Protein AF-A0A7W5G3A5-F1 (afdb_monomer)

Sequence (146 aa):
MIRWAEPRLSKWKTLTLASLAKKDWTMRHDFLTIDLAPFVERTAESLSNLEAARALVSSSPDVLGGTPVIEGTRIPVYDVAASVAAGHSLDEILEAYPALDERRVGLAKVYADANPLRGRPKPVNELPTGATVITDRRVPRRRKAV

Nearest PDB structures (foldseek):
  2ga1-assembly1_B  TM=7.215E-01  e=2.447E-04  Trichormus variabilis ATCC 29413
  5af3-assembly1_A  TM=5.673E-01  e=5.082E-02  Mycobacterium tuberculosis H37Rv
  5af3-assembly1_B  TM=5.233E-01  e=3.998E-02  Mycobacterium tuberculosis H37Rv

Radius of gyration: 22.98 Å; Cα contacts (8 Å, |Δi|>4): 111; chains: 1; bounding box: 51×52×62 Å

Solvent-accessible surface area (backbone atoms only — not comparable to full-atom values): 9237 Å² total; per-residue (Å²): 136,89,87,81,70,59,79,80,61,70,58,56,87,82,50,55,54,76,63,52,48,76,46,92,44,68,46,78,49,101,88,49,75,47,77,44,44,72,58,42,42,53,49,37,52,51,49,52,50,45,53,53,16,53,71,43,48,40,65,41,67,91,44,81,72,41,46,52,15,35,62,100,53,91,48,48,28,59,59,57,25,47,42,52,74,72,65,53,52,70,65,59,52,36,68,78,36,73,92,55,52,73,67,55,54,56,26,25,33,50,36,35,74,77,54,64,82,83,67,80,78,77,81,80,86,68,77,61,93,90,67,75,89,88,79,86,80,87,78,78,81,82,76,77,81,130

pLDDT: mean 85.34, std 13.98, range [36.53, 97.69]

Foldseek 3Di:
DDPDDDPVNVPPVPDDLVVVLPDFQWDDDPVDTDGCNVVSVVVNVLVVLQVVLVVQWDFDCVQPNRAIDGPPDSHHLVVLLVCVVVVHDPVRSCVVPVVDDPSNSVSSNSNCVVPPDDDDPDDCPDDPPPDDDPDDDDDPDDDDDD

Structure (mmCIF, N/CA/C/O backbone):
data_AF-A0A7W5G3A5-F1
#
_entry.id   AF-A0A7W5G3A5-F1
#
loop_
_atom_site.group_PDB
_atom_site.id
_atom_site.type_symbol
_atom_site.label_atom_id
_atom_site.label_alt_id
_atom_site.label_c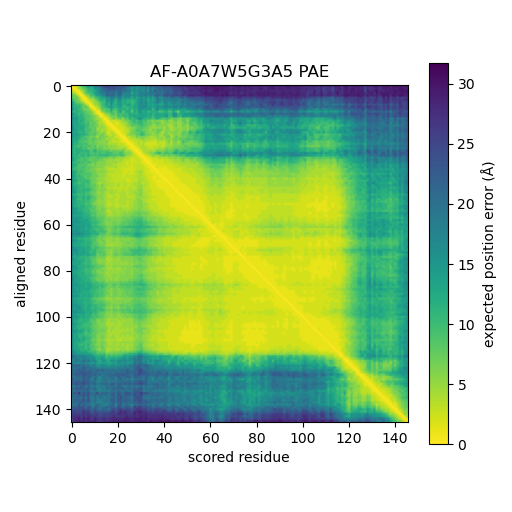omp_id
_atom_site.label_asym_id
_atom_site.label_entity_id
_atom_site.label_seq_id
_atom_site.pdbx_PDB_ins_code
_atom_site.Cartn_x
_atom_site.Cartn_y
_atom_site.Cartn_z
_atom_site.occupancy
_atom_site.B_iso_or_equiv
_atom_site.auth_seq_id
_atom_site.auth_comp_id
_atom_site.auth_asym_id
_atom_site.auth_atom_id
_atom_site.pdbx_PDB_model_num
ATOM 1 N N . MET A 1 1 ? 30.118 -22.438 -13.110 1.00 36.53 1 MET A N 1
ATOM 2 C CA . MET A 1 1 ? 30.319 -21.304 -12.180 1.00 36.53 1 MET A CA 1
ATOM 3 C C . MET A 1 1 ? 30.278 -20.024 -13.009 1.00 36.53 1 MET A C 1
ATOM 5 O O . MET A 1 1 ? 31.278 -19.675 -13.616 1.00 36.53 1 MET A O 1
ATOM 9 N N . ILE A 1 2 ? 29.107 -19.401 -13.159 1.00 41.88 2 ILE A N 1
ATOM 10 C CA . ILE A 1 2 ? 28.939 -18.238 -14.047 1.00 41.88 2 ILE A CA 1
ATOM 11 C C . ILE A 1 2 ? 29.383 -16.987 -13.278 1.00 41.88 2 ILE A C 1
ATOM 13 O O . ILE A 1 2 ? 28.659 -16.492 -12.419 1.00 41.88 2 ILE A O 1
ATOM 17 N N . ARG A 1 3 ? 30.601 -16.501 -13.547 1.00 47.09 3 ARG A N 1
ATOM 18 C CA . ARG A 1 3 ? 31.040 -15.153 -13.160 1.00 47.09 3 ARG A CA 1
ATOM 19 C C . ARG A 1 3 ? 30.578 -14.191 -14.251 1.00 47.09 3 ARG A C 1
ATOM 21 O O . ARG A 1 3 ? 31.307 -13.981 -15.211 1.00 47.09 3 ARG A O 1
ATOM 28 N N . TRP A 1 4 ? 29.388 -13.614 -14.119 1.00 49.75 4 TRP A N 1
ATOM 29 C CA . TRP A 1 4 ? 29.006 -12.479 -14.958 1.00 49.75 4 TRP A CA 1
ATOM 30 C C . TRP A 1 4 ? 28.447 -11.361 -14.089 1.00 49.75 4 TRP A C 1
ATOM 32 O O . TRP A 1 4 ? 27.298 -11.366 -13.663 1.00 49.75 4 TRP A O 1
ATOM 42 N N . ALA A 1 5 ? 29.319 -10.415 -13.783 1.00 47.12 5 ALA A N 1
ATOM 43 C CA . ALA A 1 5 ? 28.929 -9.040 -13.569 1.00 47.12 5 ALA A CA 1
ATOM 44 C C . ALA A 1 5 ? 30.094 -8.234 -14.122 1.00 47.12 5 ALA A C 1
ATOM 46 O O . ALA A 1 5 ? 31.172 -8.194 -13.523 1.00 47.12 5 ALA A O 1
ATOM 47 N N . GLU A 1 6 ? 29.912 -7.657 -15.305 1.00 55.88 6 GLU A N 1
ATOM 48 C CA . GLU A 1 6 ? 30.824 -6.629 -15.780 1.00 55.88 6 GLU A CA 1
ATOM 49 C C . GLU A 1 6 ? 31.050 -5.602 -14.652 1.00 55.88 6 GLU A C 1
ATOM 51 O O . GLU A 1 6 ? 30.088 -5.224 -13.972 1.00 55.88 6 GLU A O 1
ATOM 56 N N . PRO A 1 7 ? 32.276 -5.086 -14.446 1.00 54.16 7 PRO A N 1
ATOM 57 C CA . PRO A 1 7 ? 32.569 -4.109 -13.391 1.00 54.16 7 PRO A CA 1
ATOM 58 C C . PRO A 1 7 ? 31.653 -2.869 -13.402 1.00 54.16 7 PRO A C 1
ATOM 60 O O . PRO A 1 7 ? 31.511 -2.189 -12.383 1.00 54.16 7 PRO A O 1
ATOM 63 N N . ARG A 1 8 ? 31.018 -2.578 -14.548 1.00 54.47 8 ARG A N 1
ATOM 64 C CA . ARG A 1 8 ? 30.026 -1.509 -14.739 1.00 54.47 8 ARG A CA 1
ATOM 65 C C . ARG A 1 8 ? 28.735 -1.746 -13.959 1.00 54.47 8 ARG A C 1
ATOM 67 O O . ARG A 1 8 ? 28.203 -0.796 -13.378 1.00 54.47 8 ARG A O 1
ATOM 74 N N . LEU A 1 9 ? 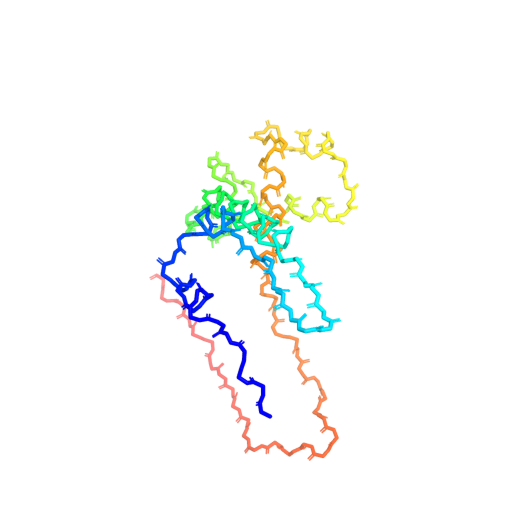28.275 -2.995 -13.905 1.00 53.66 9 LEU A N 1
ATOM 75 C CA . LEU A 1 9 ? 27.073 -3.375 -13.177 1.00 53.66 9 LEU A CA 1
ATOM 76 C C . LEU A 1 9 ? 27.350 -3.444 -11.680 1.00 53.66 9 LEU A C 1
ATOM 78 O O . LEU A 1 9 ? 26.497 -3.017 -10.924 1.00 53.66 9 LEU A O 1
ATOM 82 N N . SER A 1 10 ? 28.555 -3.818 -11.233 1.00 57.38 10 SER A N 1
ATOM 83 C CA . SER A 1 10 ? 28.924 -3.994 -9.813 1.00 57.38 10 SER A CA 1
ATOM 84 C C . SER A 1 10 ? 28.729 -2.767 -8.908 1.00 57.38 10 SER A C 1
ATOM 86 O O . SER A 1 10 ? 28.611 -2.917 -7.692 1.00 57.38 10 SER A O 1
ATOM 88 N N . LYS A 1 11 ? 28.666 -1.554 -9.475 1.00 59.19 11 LYS A N 1
ATOM 89 C CA . LYS A 1 11 ? 28.470 -0.297 -8.726 1.00 59.19 11 LYS A CA 1
ATOM 90 C C . LYS A 1 11 ? 27.001 0.040 -8.435 1.00 59.19 11 LYS A C 1
ATOM 92 O O . LYS A 1 11 ? 26.718 1.113 -7.913 1.00 59.19 11 LYS A O 1
ATOM 97 N N . TRP A 1 12 ? 26.056 -0.839 -8.770 1.00 61.88 12 TRP A N 1
ATOM 98 C CA . TRP A 1 12 ? 24.629 -0.580 -8.564 1.00 61.88 12 TRP A CA 1
ATOM 99 C C . TRP A 1 12 ? 24.218 -0.447 -7.090 1.00 61.88 12 TRP A C 1
ATOM 101 O O . TRP A 1 12 ? 23.284 0.286 -6.785 1.00 61.88 12 TRP A O 1
ATOM 111 N N . LYS A 1 13 ? 24.954 -1.087 -6.170 1.00 61.31 13 LYS A N 1
ATOM 112 C CA . LYS A 1 13 ? 24.646 -1.106 -4.728 1.00 61.31 13 LYS A CA 1
ATOM 113 C C . LYS A 1 13 ? 24.723 0.258 -4.034 1.00 61.31 13 LYS A C 1
ATOM 115 O O . LYS A 1 13 ? 24.177 0.407 -2.949 1.00 61.31 13 LYS A O 1
ATOM 120 N N . THR A 1 14 ? 25.427 1.226 -4.616 1.00 63.81 14 THR A N 1
ATOM 121 C CA . THR A 1 14 ? 25.660 2.552 -4.014 1.00 63.81 14 THR A CA 1
ATOM 122 C C . THR A 1 14 ? 24.892 3.669 -4.712 1.00 63.81 14 THR A C 1
ATOM 124 O O . THR A 1 14 ? 25.095 4.838 -4.402 1.00 63.81 14 THR A O 1
ATOM 127 N N . LEU A 1 15 ? 24.060 3.336 -5.696 1.00 66.06 15 LEU A N 1
ATOM 128 C CA . LEU A 1 15 ? 23.352 4.306 -6.520 1.00 66.06 15 LEU A CA 1
ATOM 129 C C . LEU A 1 15 ? 21.877 4.358 -6.138 1.00 66.06 15 LEU A C 1
ATOM 131 O O . LEU A 1 15 ? 21.273 3.341 -5.807 1.00 66.06 15 LEU A O 1
ATOM 135 N N . THR A 1 16 ? 21.291 5.553 -6.208 1.00 76.31 16 THR A N 1
ATOM 136 C CA . THR A 1 16 ? 19.848 5.716 -6.016 1.00 76.31 16 THR A CA 1
ATOM 137 C C . THR A 1 16 ? 19.102 5.057 -7.167 1.00 76.31 16 THR A C 1
ATOM 139 O O . THR A 1 16 ? 19.581 5.053 -8.305 1.00 76.31 16 THR A O 1
ATOM 142 N N . LEU A 1 17 ? 17.904 4.541 -6.908 1.00 71.25 17 LEU A N 1
ATOM 143 C CA . LEU A 1 17 ? 17.138 3.822 -7.925 1.00 71.25 17 LEU A CA 1
ATOM 144 C C . LEU A 1 17 ? 16.792 4.707 -9.140 1.00 71.25 17 LEU A C 1
ATOM 146 O O . LEU A 1 17 ? 16.869 4.252 -10.277 1.00 71.25 17 LEU A O 1
ATOM 150 N N . ALA A 1 18 ? 16.557 6.004 -8.917 1.00 73.31 18 ALA A N 1
ATOM 151 C CA . ALA A 1 18 ? 16.375 6.990 -9.986 1.00 73.31 18 ALA A CA 1
ATOM 152 C C . ALA A 1 18 ? 17.620 7.154 -10.880 1.00 73.31 18 ALA A C 1
ATOM 154 O O . ALA A 1 18 ? 17.507 7.395 -12.080 1.00 73.31 18 ALA A O 1
ATOM 155 N N . SER A 1 19 ? 18.821 7.027 -10.309 1.00 77.62 19 SER A N 1
ATOM 156 C CA . SER A 1 19 ? 20.070 7.055 -11.079 1.00 77.62 19 SER A CA 1
ATOM 157 C C . SER A 1 19 ? 20.366 5.723 -11.772 1.00 77.62 19 SER A C 1
ATOM 159 O O . SER A 1 19 ? 21.015 5.714 -12.816 1.00 77.62 19 SER A O 1
ATOM 161 N N . LEU A 1 20 ? 19.865 4.609 -11.224 1.00 77.12 20 LEU A N 1
ATOM 162 C CA . LEU A 1 20 ? 19.922 3.298 -11.860 1.00 77.12 20 LEU A CA 1
ATOM 163 C C . LEU A 1 20 ? 19.063 3.284 -13.123 1.00 77.12 20 LEU A C 1
ATOM 165 O O . LEU A 1 20 ? 19.586 2.909 -14.160 1.00 77.12 20 LEU A O 1
ATOM 169 N N . ALA A 1 21 ? 17.825 3.782 -13.086 1.00 76.94 21 ALA A N 1
ATOM 170 C CA . ALA A 1 21 ? 16.937 3.816 -14.256 1.00 76.94 21 ALA A CA 1
ATOM 171 C C . ALA A 1 21 ? 17.535 4.531 -15.487 1.00 76.94 21 ALA A C 1
ATOM 173 O O . ALA A 1 21 ? 17.224 4.177 -16.613 1.00 76.94 21 ALA A O 1
ATOM 174 N N . LYS A 1 22 ? 18.445 5.495 -15.293 1.00 79.81 22 LYS A N 1
ATOM 175 C CA . LYS A 1 22 ? 19.074 6.269 -16.382 1.00 79.81 22 LYS A CA 1
ATOM 176 C C . LYS A 1 22 ? 20.304 5.606 -17.016 1.00 79.81 22 LYS A C 1
ATOM 178 O O . LYS A 1 22 ? 20.936 6.206 -17.884 1.00 79.81 22 LYS A O 1
ATOM 183 N N . LYS A 1 23 ? 20.720 4.433 -16.537 1.00 80.44 23 LYS A N 1
ATOM 184 C CA . LYS A 1 23 ? 21.886 3.717 -17.071 1.00 80.44 23 LYS A CA 1
ATOM 185 C C . LYS A 1 23 ? 21.508 2.814 -18.235 1.00 80.44 23 LYS A C 1
ATOM 187 O O . LYS A 1 23 ? 20.377 2.361 -18.336 1.00 80.44 23 LYS A O 1
ATOM 192 N N . ASP A 1 24 ? 22.500 2.505 -19.064 1.00 82.56 24 ASP A N 1
ATOM 193 C CA . ASP A 1 24 ? 22.379 1.418 -20.029 1.00 82.56 24 ASP A CA 1
ATOM 194 C C . ASP A 1 24 ? 22.399 0.072 -19.290 1.00 82.56 24 ASP A C 1
ATOM 196 O O . ASP A 1 24 ? 23.377 -0.274 -18.619 1.00 82.56 24 ASP A O 1
ATOM 200 N N . TRP A 1 25 ? 21.287 -0.649 -19.403 1.00 81.56 25 TRP A N 1
ATOM 201 C CA . TRP A 1 25 ? 21.065 -1.976 -18.831 1.00 81.56 25 TRP A CA 1
ATOM 202 C C . TRP A 1 25 ? 21.070 -3.080 -19.888 1.00 81.56 25 TRP A C 1
ATOM 204 O O . TRP A 1 25 ? 20.690 -4.217 -19.598 1.00 81.56 25 TRP A O 1
ATOM 214 N N . THR A 1 26 ? 21.510 -2.762 -21.106 1.00 84.56 26 THR A N 1
ATOM 215 C CA . THR A 1 26 ? 21.621 -3.730 -22.189 1.00 84.56 26 THR A CA 1
ATOM 216 C C . THR A 1 26 ? 22.820 -4.636 -21.945 1.00 84.56 26 THR A C 1
ATOM 218 O O . THR A 1 26 ? 23.975 -4.261 -22.143 1.00 84.56 26 THR A O 1
ATOM 221 N N . MET A 1 27 ? 22.547 -5.866 -21.538 1.00 82.06 27 MET A N 1
ATOM 222 C CA . MET A 1 27 ? 23.548 -6.908 -21.383 1.00 82.06 27 MET A CA 1
ATOM 223 C C . MET A 1 27 ? 23.745 -7.608 -22.725 1.00 82.06 27 MET A C 1
ATOM 225 O O . MET A 1 27 ? 22.859 -8.320 -23.196 1.00 82.06 27 MET A O 1
ATOM 229 N N . ARG A 1 28 ? 24.910 -7.404 -23.347 1.00 82.62 28 ARG A N 1
ATOM 230 C CA . ARG A 1 28 ? 25.288 -8.049 -24.612 1.00 82.62 28 ARG A CA 1
ATOM 231 C C . ARG A 1 28 ? 26.260 -9.192 -24.335 1.00 82.62 28 ARG A C 1
ATOM 233 O O . ARG A 1 28 ? 27.274 -8.999 -23.675 1.00 82.62 28 ARG A O 1
ATOM 240 N N . HIS A 1 29 ? 25.949 -10.367 -24.858 1.00 80.38 29 HIS A N 1
ATOM 241 C CA . HIS A 1 29 ? 26.795 -11.555 -24.859 1.00 80.38 29 HIS A CA 1
ATOM 242 C C . HIS A 1 29 ? 26.894 -12.096 -26.291 1.00 80.38 29 HIS A C 1
ATOM 244 O O . HIS A 1 29 ? 26.015 -11.833 -27.111 1.00 80.38 29 HIS A O 1
ATOM 250 N N . ASP A 1 30 ? 27.920 -12.903 -26.566 1.00 76.31 30 ASP A N 1
ATOM 251 C CA . ASP A 1 30 ? 28.250 -13.472 -27.884 1.00 76.31 30 ASP A CA 1
ATOM 252 C C . ASP A 1 30 ? 27.060 -14.070 -28.658 1.00 76.31 30 ASP A C 1
ATOM 254 O O . ASP A 1 30 ? 27.042 -14.029 -29.883 1.00 76.31 30 ASP A O 1
ATOM 258 N N . PHE A 1 31 ? 26.053 -14.609 -27.962 1.00 82.69 31 PHE A N 1
ATOM 259 C CA . PHE A 1 31 ? 24.868 -15.223 -28.573 1.00 82.69 31 PHE A CA 1
ATOM 260 C C . PHE A 1 31 ? 23.531 -14.677 -28.040 1.00 82.69 31 PHE A C 1
ATOM 262 O O . PHE A 1 31 ? 22.475 -15.151 -28.454 1.00 82.69 31 PHE A O 1
ATOM 269 N N . LEU A 1 32 ? 23.539 -13.720 -27.104 1.00 83.88 32 LEU A N 1
ATOM 270 C CA . LEU A 1 32 ? 22.323 -13.245 -26.436 1.00 83.88 32 LEU A CA 1
ATOM 271 C C . LEU A 1 32 ? 22.447 -11.777 -26.034 1.00 83.88 32 LEU A C 1
ATOM 273 O O . LEU A 1 32 ? 23.427 -11.378 -25.415 1.00 83.88 32 LEU A O 1
ATOM 277 N N . THR A 1 33 ? 21.413 -10.988 -26.320 1.00 85.31 33 THR A N 1
ATOM 278 C CA . THR A 1 33 ? 21.244 -9.644 -25.756 1.00 85.31 33 THR A CA 1
ATOM 279 C C . THR A 1 33 ? 20.005 -9.626 -24.871 1.00 85.31 33 THR A C 1
ATOM 281 O O . THR A 1 33 ? 18.933 -10.029 -25.314 1.00 85.31 33 THR A O 1
ATOM 284 N N . ILE A 1 34 ? 20.155 -9.171 -23.628 1.00 87.62 34 ILE A N 1
ATOM 285 C CA . ILE A 1 34 ? 19.055 -8.979 -22.681 1.00 87.62 34 ILE A CA 1
ATOM 286 C C . ILE A 1 34 ? 18.970 -7.491 -22.360 1.00 87.62 34 ILE A C 1
ATOM 288 O O . ILE A 1 34 ? 19.932 -6.912 -21.859 1.00 87.62 34 ILE A O 1
ATOM 292 N N . ASP A 1 35 ? 17.819 -6.883 -22.625 1.00 85.31 35 ASP A N 1
ATOM 293 C CA . ASP A 1 35 ? 17.519 -5.527 -22.174 1.00 85.31 35 ASP A CA 1
ATOM 294 C C . ASP A 1 35 ? 16.789 -5.576 -20.826 1.00 85.31 35 ASP A C 1
ATOM 296 O O . ASP A 1 35 ? 15.674 -6.095 -20.721 1.00 85.31 35 ASP A O 1
ATOM 300 N N . LEU A 1 36 ? 17.443 -5.071 -19.777 1.00 88.31 36 LEU A N 1
ATOM 301 C CA . LEU A 1 36 ? 16.867 -4.988 -18.434 1.00 88.31 36 LEU A CA 1
ATOM 302 C C . LEU A 1 36 ? 16.303 -3.597 -18.105 1.00 88.31 36 LEU A C 1
ATOM 304 O O . LEU A 1 36 ? 15.679 -3.449 -17.052 1.00 88.31 36 LEU A O 1
ATOM 308 N N . ALA A 1 37 ? 16.469 -2.598 -18.979 1.00 87.00 37 ALA A N 1
ATOM 309 C CA . ALA A 1 37 ? 15.964 -1.242 -18.765 1.00 87.00 37 ALA A CA 1
ATOM 310 C C . ALA A 1 37 ? 14.470 -1.192 -18.378 1.00 87.00 37 ALA A C 1
ATOM 312 O O . ALA A 1 37 ? 14.172 -0.595 -17.338 1.00 87.00 37 ALA A O 1
ATOM 313 N N . PRO A 1 38 ? 13.537 -1.890 -19.069 1.00 87.44 38 PRO A N 1
ATOM 314 C CA . PRO A 1 38 ? 12.114 -1.814 -18.717 1.00 87.44 38 PRO A CA 1
ATOM 315 C C . PRO A 1 38 ? 11.813 -2.349 -17.309 1.00 87.44 38 PRO A C 1
ATOM 317 O O . PRO A 1 38 ? 10.893 -1.885 -16.634 1.00 87.44 38 PRO A O 1
ATOM 320 N N . PHE A 1 39 ? 12.599 -3.313 -16.822 1.00 89.50 39 PHE A N 1
ATOM 321 C CA . PHE A 1 39 ? 12.442 -3.837 -15.465 1.00 89.50 39 PHE A CA 1
ATOM 322 C C . PHE A 1 39 ? 12.938 -2.843 -14.418 1.00 89.50 39 PHE A C 1
ATOM 324 O O . PHE A 1 39 ? 12.307 -2.687 -13.368 1.00 89.50 39 PHE A O 1
ATOM 331 N N . VAL A 1 40 ? 14.056 -2.166 -14.688 1.00 87.75 40 VAL A N 1
ATOM 332 C CA . VAL A 1 40 ? 14.623 -1.179 -13.763 1.00 87.75 40 VAL A CA 1
ATOM 333 C C . VAL A 1 40 ? 13.718 0.043 -13.660 1.00 87.75 40 VAL A C 1
ATOM 335 O O . VAL A 1 40 ? 13.459 0.496 -12.546 1.00 87.75 40 VAL A O 1
ATOM 338 N N . GLU A 1 41 ? 13.178 0.528 -14.777 1.00 87.88 41 GLU A N 1
ATOM 339 C CA 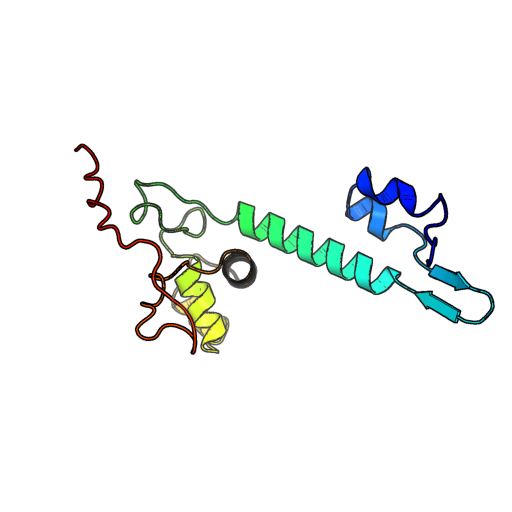. GLU A 1 41 ? 12.208 1.628 -14.797 1.00 87.88 41 GLU A CA 1
ATOM 340 C C . GLU A 1 41 ? 10.958 1.289 -13.981 1.00 87.88 41 GLU A C 1
ATOM 342 O O . GLU A 1 41 ? 10.610 2.016 -13.047 1.00 87.88 41 GLU A O 1
ATOM 347 N N . ARG A 1 42 ? 10.349 0.124 -14.233 1.00 89.56 42 ARG A N 1
ATOM 348 C CA . ARG A 1 42 ? 9.179 -0.337 -13.472 1.00 89.56 42 ARG A CA 1
ATOM 349 C C . ARG A 1 42 ? 9.471 -0.480 -11.978 1.00 89.56 42 ARG A C 1
ATOM 351 O O . ARG A 1 42 ? 8.617 -0.191 -11.138 1.00 89.56 42 ARG A O 1
ATOM 358 N N . THR A 1 43 ? 10.672 -0.938 -11.629 1.00 90.56 43 THR A N 1
ATOM 359 C CA . THR A 1 43 ? 11.093 -1.073 -10.227 1.00 90.56 43 THR A CA 1
ATOM 360 C C . THR A 1 43 ? 11.273 0.296 -9.575 1.00 90.56 43 THR A C 1
ATOM 362 O O . THR A 1 43 ? 10.868 0.475 -8.427 1.00 90.56 43 THR A O 1
ATOM 365 N N . ALA A 1 44 ? 11.836 1.270 -10.298 1.00 88.69 44 ALA A N 1
ATOM 366 C CA . ALA A 1 44 ? 11.987 2.646 -9.832 1.00 88.69 44 ALA A CA 1
ATOM 367 C C . ALA A 1 44 ? 10.637 3.298 -9.520 1.00 88.69 44 ALA A C 1
ATOM 369 O O . ALA A 1 44 ? 10.462 3.861 -8.439 1.00 88.69 44 ALA A O 1
ATOM 370 N N . GLU A 1 45 ? 9.671 3.151 -10.422 1.00 90.25 45 GLU A N 1
ATOM 371 C CA . GLU A 1 45 ? 8.302 3.623 -10.220 1.00 90.25 45 GLU A CA 1
ATOM 372 C C . GLU A 1 45 ? 7.625 2.922 -9.032 1.00 90.25 45 GLU A C 1
ATOM 374 O O . GLU A 1 45 ? 7.086 3.574 -8.137 1.00 90.25 45 GLU A O 1
ATOM 379 N N . SER A 1 46 ? 7.714 1.590 -8.971 1.00 91.56 46 SER A N 1
ATOM 380 C CA . SER A 1 46 ? 7.109 0.799 -7.891 1.00 91.56 46 SER A CA 1
ATOM 381 C C . SER A 1 46 ? 7.666 1.172 -6.515 1.00 91.56 46 SER A C 1
ATOM 383 O O . SER A 1 46 ? 6.910 1.244 -5.546 1.00 91.56 46 SER A O 1
ATOM 385 N N . LEU A 1 47 ? 8.974 1.443 -6.412 1.00 91.69 47 LEU A N 1
ATOM 386 C CA . LEU A 1 47 ? 9.575 1.896 -5.159 1.00 91.69 47 LEU A CA 1
ATOM 387 C C . LEU A 1 47 ? 9.085 3.295 -4.777 1.00 91.69 47 LEU A C 1
ATOM 389 O O . LEU A 1 47 ? 8.763 3.513 -3.613 1.00 91.69 47 LEU A O 1
ATOM 393 N N . SER A 1 48 ? 8.977 4.215 -5.739 1.00 92.38 48 SER A N 1
ATOM 394 C CA . SER A 1 48 ? 8.443 5.557 -5.481 1.00 92.38 48 SER A CA 1
ATOM 395 C C . SER A 1 48 ? 7.000 5.500 -4.966 1.00 92.38 48 SER A C 1
ATOM 397 O O . SER A 1 48 ? 6.667 6.160 -3.981 1.00 92.38 48 SER A O 1
ATOM 399 N N . ASN A 1 49 ? 6.163 4.640 -5.555 1.00 94.44 49 ASN A N 1
ATOM 400 C CA . ASN A 1 49 ? 4.803 4.398 -5.073 1.00 94.44 49 ASN A CA 1
ATOM 401 C C . ASN A 1 49 ? 4.791 3.800 -3.661 1.00 94.44 49 ASN A C 1
ATOM 403 O O . ASN A 1 49 ? 3.990 4.217 -2.830 1.00 94.44 49 ASN A O 1
ATOM 407 N N . LEU A 1 50 ? 5.696 2.866 -3.355 1.00 95.00 50 LEU A N 1
ATOM 408 C CA . LEU A 1 50 ? 5.822 2.296 -2.012 1.00 95.00 50 LEU A CA 1
ATOM 409 C C . LEU A 1 50 ? 6.269 3.338 -0.974 1.00 95.00 50 LEU A C 1
ATOM 411 O O . LEU A 1 50 ? 5.774 3.334 0.153 1.00 95.00 50 LEU A O 1
ATOM 415 N N . GLU A 1 51 ? 7.196 4.225 -1.328 1.00 95.56 51 GLU A N 1
ATOM 416 C CA . GLU A 1 51 ? 7.635 5.324 -0.462 1.00 95.56 51 GLU A CA 1
ATOM 417 C C . GLU A 1 51 ? 6.490 6.304 -0.190 1.00 95.56 51 GLU A C 1
ATOM 419 O O . GLU A 1 51 ? 6.216 6.613 0.970 1.00 95.56 51 GLU A O 1
ATOM 424 N N . ALA A 1 52 ? 5.762 6.713 -1.232 1.00 96.69 52 ALA A N 1
ATOM 425 C CA . ALA A 1 52 ? 4.576 7.553 -1.092 1.00 96.69 52 ALA A CA 1
ATOM 426 C C . ALA A 1 52 ? 3.488 6.874 -0.242 1.00 96.69 52 ALA A C 1
ATOM 428 O O . ALA A 1 52 ? 2.877 7.515 0.610 1.00 96.69 52 ALA A O 1
ATOM 429 N N . ALA A 1 53 ? 3.282 5.568 -0.424 1.00 96.88 53 ALA A N 1
ATOM 430 C CA . ALA A 1 53 ? 2.325 4.788 0.351 1.00 96.88 53 ALA A CA 1
ATOM 431 C C . ALA A 1 53 ? 2.715 4.705 1.831 1.00 96.88 53 ALA A C 1
ATOM 433 O O . ALA A 1 53 ? 1.856 4.803 2.697 1.00 96.88 53 ALA A O 1
ATOM 434 N N . ARG A 1 54 ? 4.007 4.566 2.149 1.00 96.88 54 ARG A N 1
ATOM 435 C CA . ARG A 1 54 ? 4.493 4.598 3.538 1.00 96.88 54 ARG A CA 1
ATOM 436 C C . ARG A 1 54 ? 4.333 5.972 4.175 1.00 96.88 54 ARG A C 1
ATOM 438 O O . ARG A 1 54 ? 3.964 6.032 5.340 1.00 96.88 54 ARG A O 1
ATOM 445 N N . ALA A 1 55 ? 4.601 7.041 3.428 1.00 96.88 55 ALA A N 1
ATOM 446 C CA . ALA A 1 55 ? 4.446 8.409 3.917 1.00 96.88 55 ALA A CA 1
ATOM 447 C C . ALA A 1 55 ? 2.978 8.769 4.193 1.00 96.88 55 ALA A C 1
ATOM 449 O O . ALA A 1 55 ? 2.704 9.499 5.133 1.00 96.88 55 ALA A O 1
ATOM 450 N N . LEU A 1 56 ? 2.041 8.216 3.416 1.00 96.81 56 LEU A N 1
ATOM 451 C CA . LEU A 1 56 ? 0.603 8.433 3.594 1.00 96.81 56 LEU A CA 1
ATOM 452 C C . LEU A 1 56 ? 0.047 7.848 4.904 1.00 96.81 56 LEU A C 1
ATOM 454 O O . LEU A 1 56 ? -1.048 8.217 5.326 1.00 96.81 56 LEU A O 1
ATOM 458 N N . VAL A 1 57 ? 0.740 6.890 5.518 1.00 97.06 57 VAL A N 1
ATOM 459 C CA . VAL A 1 57 ? 0.189 6.086 6.610 1.00 97.06 57 VAL A CA 1
ATOM 460 C C . VAL A 1 57 ? 0.795 6.483 7.944 1.00 97.06 57 VAL A C 1
ATOM 462 O O . VAL A 1 57 ? 2.009 6.462 8.129 1.00 97.06 57 VAL A O 1
ATOM 465 N N . SER A 1 58 ? -0.076 6.754 8.913 1.00 96.19 58 SER A N 1
ATOM 466 C CA . SER A 1 58 ? 0.301 7.028 10.296 1.00 96.19 58 SER A CA 1
ATOM 467 C C . SER A 1 58 ? -0.256 5.958 11.232 1.00 96.19 58 SER A C 1
ATOM 469 O O . SER A 1 58 ? -1.330 5.399 11.012 1.00 96.19 58 SER A O 1
ATOM 471 N N . SER A 1 59 ? 0.491 5.646 12.288 1.00 94.94 59 SER A N 1
ATOM 472 C CA . SER A 1 59 ? 0.102 4.674 13.308 1.00 94.94 59 SER A CA 1
ATOM 473 C C . SER A 1 59 ? 0.508 5.197 14.679 1.00 94.94 59 SER A C 1
ATOM 475 O O . SER A 1 59 ? 1.696 5.275 14.989 1.00 94.94 59 SER A O 1
ATOM 477 N N . SER A 1 60 ? -0.479 5.510 15.517 1.00 92.62 60 SER A N 1
ATOM 478 C CA . SER A 1 60 ? -0.280 5.946 16.903 1.00 92.62 60 SER A CA 1
ATOM 479 C C . SER A 1 60 ? -1.150 5.113 17.849 1.00 92.62 60 SER A C 1
ATOM 481 O O . SER A 1 60 ? -2.305 4.862 17.504 1.00 92.62 60 SER A O 1
ATOM 483 N N . PRO A 1 61 ? -0.664 4.709 19.043 1.00 92.75 61 PRO A N 1
ATOM 484 C CA . PRO A 1 61 ? -1.481 4.025 20.050 1.00 92.75 61 PRO A CA 1
ATOM 485 C C . PRO A 1 61 ? -2.787 4.759 20.391 1.00 92.75 61 PRO A C 1
ATOM 487 O O . PRO A 1 61 ? -3.791 4.111 20.680 1.00 92.75 61 PRO A O 1
ATOM 490 N N . ASP A 1 62 ? -2.784 6.090 20.294 1.00 91.12 62 ASP A N 1
ATOM 491 C CA . ASP A 1 62 ? -3.932 6.948 20.609 1.00 91.12 62 ASP A CA 1
ATOM 492 C C . ASP A 1 62 ? -4.990 6.975 19.490 1.00 91.12 62 ASP A C 1
ATOM 494 O O . ASP A 1 62 ? -6.120 7.425 19.691 1.00 91.12 62 ASP A O 1
ATOM 498 N N . VAL A 1 63 ? -4.646 6.487 18.292 1.00 91.56 63 VAL A N 1
ATOM 499 C CA . VAL A 1 63 ? -5.525 6.459 17.118 1.00 91.56 63 VAL A CA 1
ATOM 500 C C . VAL A 1 63 ? -5.818 5.010 16.751 1.00 91.56 63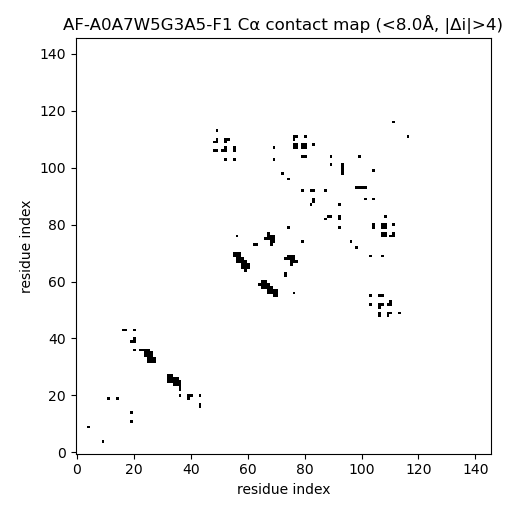 VAL A C 1
ATOM 502 O O . VAL A 1 63 ? -4.941 4.275 16.306 1.00 91.56 63 VAL A O 1
ATOM 505 N N . LEU A 1 64 ? -7.068 4.584 16.964 1.00 91.12 64 LEU A N 1
ATOM 506 C CA . LEU A 1 64 ? -7.528 3.212 16.699 1.00 91.12 64 LEU A CA 1
ATOM 507 C C . LEU A 1 64 ? -6.592 2.129 17.277 1.00 91.12 64 LEU A C 1
ATOM 509 O O . LEU A 1 64 ? -6.378 1.083 16.663 1.00 91.12 64 LEU A O 1
ATOM 513 N N . GLY A 1 65 ? -5.997 2.387 18.447 1.00 90.00 65 GLY A N 1
ATOM 514 C CA . GLY A 1 65 ? -5.131 1.432 19.139 1.00 90.00 65 GLY A CA 1
ATOM 515 C C . GLY A 1 65 ? -3.826 1.103 18.406 1.00 90.00 65 GLY A C 1
ATOM 516 O O . GLY A 1 65 ? -3.287 0.015 18.610 1.00 90.00 65 GLY A O 1
ATOM 517 N N . GLY A 1 66 ? -3.325 1.997 17.546 1.00 91.88 66 GLY A N 1
ATOM 518 C CA . GLY A 1 66 ? -2.146 1.748 16.711 1.00 91.88 66 GLY A CA 1
ATOM 519 C C . GLY A 1 66 ? -2.460 1.034 15.399 1.00 91.88 66 GLY A C 1
ATOM 520 O O . GLY A 1 66 ? -1.560 0.472 14.779 1.00 91.88 66 GLY A O 1
ATOM 521 N N . THR A 1 67 ? -3.724 1.021 14.975 1.00 93.88 67 THR A N 1
ATOM 522 C CA . THR A 1 67 ? -4.077 0.554 13.631 1.00 93.88 67 THR A CA 1
ATOM 523 C C . THR A 1 67 ? -3.540 1.554 12.601 1.00 93.88 67 THR A C 1
ATOM 525 O O . THR A 1 67 ? -3.765 2.752 12.770 1.00 93.88 67 THR A O 1
ATOM 528 N N . PRO A 1 68 ? -2.850 1.104 11.537 1.00 96.62 68 PRO A N 1
ATOM 529 C CA . PRO A 1 68 ? -2.425 1.981 10.452 1.00 96.62 68 PRO A CA 1
ATOM 530 C C . PRO A 1 68 ? -3.615 2.686 9.792 1.00 96.62 68 PRO A C 1
ATOM 532 O O . PRO A 1 68 ? -4.509 2.037 9.240 1.00 96.62 68 PRO A O 1
ATOM 535 N N . VAL A 1 69 ? -3.613 4.017 9.849 1.00 97.56 69 VAL A N 1
ATOM 536 C CA . VAL A 1 69 ? -4.642 4.892 9.273 1.00 97.56 69 VAL A CA 1
ATOM 537 C C . VAL A 1 69 ? -4.052 5.785 8.192 1.00 97.56 69 VAL A C 1
ATOM 539 O O . VAL A 1 69 ? -2.859 6.097 8.207 1.00 97.56 69 VAL A O 1
ATOM 542 N N . ILE A 1 70 ? -4.898 6.218 7.261 1.00 97.00 70 ILE A N 1
ATOM 543 C CA . ILE A 1 70 ? -4.530 7.253 6.294 1.00 97.00 70 ILE A CA 1
ATOM 544 C C . ILE A 1 70 ? -4.341 8.572 7.052 1.00 97.00 70 ILE A C 1
ATOM 546 O O . ILE A 1 70 ? -5.217 8.983 7.819 1.00 97.00 70 ILE A O 1
ATOM 550 N N . GLU A 1 71 ? -3.198 9.225 6.858 1.00 95.19 71 GLU A N 1
ATOM 551 C CA . GLU A 1 71 ? -2.814 10.439 7.573 1.00 95.19 71 GLU A CA 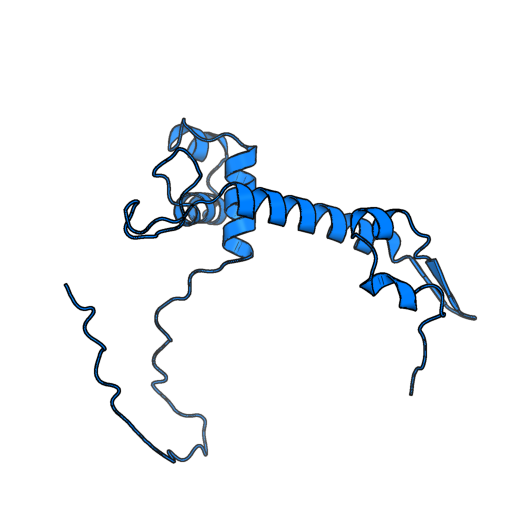1
ATOM 552 C C . GLU A 1 71 ? -3.884 11.537 7.462 1.00 95.19 71 GLU A C 1
ATOM 554 O O . GLU A 1 71 ? -4.495 11.755 6.415 1.00 95.19 71 GLU A O 1
ATOM 559 N N . GLY A 1 72 ? -4.143 12.217 8.583 1.00 93.19 72 GLY A N 1
ATOM 560 C CA . GLY A 1 72 ? -5.193 13.233 8.679 1.00 93.19 72 GLY A CA 1
ATOM 561 C C . GLY A 1 72 ? -6.613 12.665 8.763 1.00 93.19 72 GLY A C 1
ATOM 562 O O . GLY A 1 72 ? -7.570 13.432 8.837 1.00 93.19 72 GLY A O 1
ATOM 563 N N . THR A 1 73 ? -6.771 11.340 8.795 1.00 94.44 73 THR A N 1
ATOM 564 C CA . THR A 1 73 ? -8.070 10.674 8.923 1.00 94.44 73 THR A CA 1
ATOM 565 C C . THR A 1 73 ? -8.054 9.633 10.045 1.00 94.44 73 THR A C 1
ATOM 567 O O . THR A 1 73 ? -7.014 9.293 10.608 1.00 94.44 73 THR A O 1
ATOM 570 N N . ARG A 1 74 ? -9.235 9.103 10.374 1.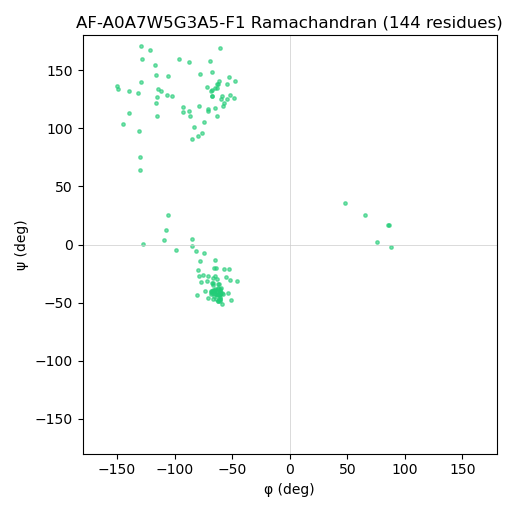00 95.50 74 ARG A N 1
ATOM 571 C CA . ARG A 1 74 ? -9.389 7.888 11.190 1.00 95.50 74 ARG A CA 1
ATOM 572 C C . ARG A 1 74 ? -9.795 6.682 10.338 1.00 95.50 74 ARG A C 1
ATOM 574 O O . ARG A 1 74 ? -10.440 5.774 10.845 1.00 95.50 74 ARG A O 1
ATOM 581 N N . ILE A 1 75 ? -9.464 6.697 9.048 1.00 96.62 75 ILE A N 1
ATOM 582 C CA . ILE A 1 75 ? -9.845 5.650 8.098 1.00 96.62 75 ILE A CA 1
ATOM 583 C C . ILE A 1 75 ? -8.714 4.612 8.047 1.00 96.62 75 ILE A C 1
ATOM 585 O O . ILE A 1 75 ? -7.584 4.976 7.695 1.00 96.62 75 ILE A O 1
ATOM 589 N N . PRO A 1 76 ? -8.966 3.340 8.408 1.00 96.88 76 PRO A N 1
ATOM 590 C CA . PRO A 1 76 ? -7.952 2.296 8.344 1.00 96.88 76 PRO A CA 1
ATOM 591 C C . PRO A 1 76 ? -7.514 2.028 6.907 1.00 96.88 76 PRO A C 1
ATOM 593 O O . PRO A 1 76 ? -8.330 1.861 6.003 1.00 96.88 76 PRO A O 1
ATOM 596 N N . VAL A 1 77 ? -6.203 1.919 6.705 1.00 97.56 77 VAL A N 1
ATOM 597 C CA . VAL A 1 77 ? -5.620 1.664 5.377 1.00 97.56 77 VAL A CA 1
ATOM 598 C C . VAL A 1 77 ? -6.085 0.320 4.820 1.00 97.56 77 VAL A C 1
ATOM 600 O O . VAL A 1 77 ? -6.363 0.189 3.630 1.00 97.56 77 VAL A O 1
ATOM 603 N N . TYR A 1 78 ? -6.189 -0.679 5.697 1.00 97.06 78 TYR A N 1
ATOM 604 C CA . TYR A 1 78 ? -6.582 -2.032 5.321 1.00 97.06 78 TYR A CA 1
ATOM 605 C C . TYR A 1 78 ? -8.053 -2.147 4.933 1.00 97.06 78 TYR A C 1
ATOM 607 O O . TYR A 1 78 ? -8.363 -3.000 4.111 1.00 97.06 78 TYR A O 1
ATOM 615 N N . ASP A 1 79 ? -8.931 -1.289 5.457 1.00 96.81 79 ASP A N 1
ATOM 616 C CA . ASP A 1 79 ? -10.348 -1.292 5.078 1.00 96.81 79 ASP A CA 1
ATOM 617 C C . ASP A 1 79 ? -10.503 -0.775 3.646 1.00 96.81 79 ASP A C 1
ATOM 619 O O . ASP A 1 79 ? -11.129 -1.425 2.815 1.00 96.81 79 ASP A O 1
ATOM 623 N N . VAL A 1 80 ? -9.826 0.330 3.313 1.00 97.38 80 VAL A N 1
ATOM 624 C CA . VAL A 1 80 ? -9.795 0.867 1.942 1.00 97.38 80 VAL A CA 1
ATOM 625 C C . VAL A 1 80 ? -9.194 -0.154 0.976 1.00 97.38 80 VAL A C 1
ATOM 627 O O . VAL A 1 80 ? -9.768 -0.429 -0.077 1.00 97.38 80 VAL A O 1
ATOM 630 N N . ALA A 1 81 ? -8.061 -0.763 1.337 1.00 97.19 81 ALA A N 1
ATOM 631 C CA . ALA A 1 81 ? -7.435 -1.794 0.515 1.00 97.19 81 ALA A CA 1
ATOM 632 C C . ALA A 1 81 ? -8.330 -3.035 0.344 1.00 97.19 81 ALA A C 1
ATOM 634 O O . ALA A 1 81 ? -8.369 -3.611 -0.744 1.00 97.19 81 ALA A O 1
ATOM 635 N N . ALA A 1 82 ? -9.069 -3.430 1.386 1.00 96.75 82 ALA A N 1
ATOM 636 C CA . ALA A 1 82 ? -10.034 -4.521 1.318 1.00 96.75 82 ALA A CA 1
ATOM 637 C C . ALA A 1 82 ? -11.206 -4.185 0.388 1.00 96.75 82 ALA A C 1
ATOM 639 O O . ALA A 1 82 ? -11.595 -5.045 -0.397 1.00 96.75 82 ALA A O 1
ATOM 640 N N . SER A 1 83 ? -11.712 -2.947 0.400 1.00 97.25 83 SER A N 1
ATOM 641 C CA . SER A 1 83 ? -12.757 -2.512 -0.533 1.00 97.25 83 SER A CA 1
ATOM 642 C C . SER A 1 83 ? -12.292 -2.597 -1.987 1.00 97.25 83 SER A C 1
ATOM 644 O O . SER A 1 83 ? -13.004 -3.137 -2.833 1.00 97.25 83 SER A O 1
ATOM 646 N N . VAL A 1 84 ? -11.062 -2.154 -2.272 1.00 96.94 84 VAL A N 1
ATOM 647 C CA . VAL A 1 84 ? -10.472 -2.295 -3.614 1.00 96.94 84 VAL A CA 1
ATOM 648 C C . VAL A 1 84 ? -10.318 -3.772 -3.993 1.00 96.94 84 VAL A C 1
ATOM 650 O O . VAL A 1 84 ? -10.645 -4.162 -5.111 1.00 96.94 84 VAL A O 1
ATOM 653 N N . ALA A 1 85 ? -9.849 -4.619 -3.072 1.00 95.31 85 ALA A N 1
ATOM 654 C CA . ALA A 1 85 ? -9.692 -6.055 -3.314 1.00 95.31 85 ALA A CA 1
ATOM 655 C C . ALA A 1 85 ? -11.033 -6.789 -3.505 1.00 95.31 85 ALA A C 1
ATOM 657 O O . ALA A 1 85 ? -11.083 -7.785 -4.225 1.00 95.31 85 ALA A O 1
ATOM 658 N N . ALA A 1 86 ? -12.111 -6.292 -2.894 1.00 96.56 86 ALA A N 1
ATOM 659 C CA . ALA A 1 86 ? -13.474 -6.781 -3.083 1.00 96.56 86 ALA A CA 1
ATOM 660 C C . ALA A 1 86 ? -14.090 -6.356 -4.431 1.00 96.56 86 ALA A C 1
ATOM 662 O O . ALA A 1 86 ? -15.160 -6.845 -4.787 1.00 96.56 86 ALA A O 1
ATOM 663 N N . GLY A 1 87 ? -13.411 -5.495 -5.197 1.00 96.44 87 GLY A N 1
ATOM 664 C CA . GLY A 1 87 ? -13.855 -5.047 -6.515 1.00 96.44 87 GLY A CA 1
ATOM 665 C C . GLY A 1 87 ? -14.806 -3.852 -6.490 1.00 96.44 87 GLY A C 1
ATOM 666 O O . GLY A 1 87 ? -15.455 -3.602 -7.503 1.00 96.44 87 GLY A O 1
ATOM 667 N N . HIS A 1 88 ? -14.888 -3.117 -5.375 1.00 96.81 88 HIS A N 1
ATOM 668 C CA . HIS A 1 88 ? -15.633 -1.858 -5.336 1.00 96.81 88 HIS A CA 1
ATOM 669 C C . HIS A 1 88 ? -15.046 -0.846 -6.316 1.00 96.81 88 HIS A C 1
ATOM 671 O O . HIS A 1 88 ? -13.823 -0.745 -6.473 1.00 96.81 88 HIS A O 1
ATOM 677 N N . SER A 1 89 ? -15.927 -0.096 -6.976 1.00 96.94 89 SER A N 1
ATOM 678 C CA . SER A 1 89 ? -15.491 0.964 -7.880 1.00 96.94 89 SER A CA 1
ATOM 679 C C . SER A 1 89 ? -14.858 2.113 -7.094 1.00 96.94 89 SER A C 1
ATOM 681 O O . SER A 1 89 ? -15.098 2.287 -5.897 1.00 96.94 89 SER A O 1
ATOM 683 N N . LEU A 1 90 ? -14.035 2.914 -7.768 1.00 96.38 90 LEU A N 1
ATOM 684 C CA . LEU A 1 90 ? -13.408 4.066 -7.132 1.00 96.38 90 LEU A CA 1
ATOM 685 C C . LEU A 1 90 ? -14.455 5.044 -6.577 1.00 96.38 90 LEU A C 1
ATOM 687 O O . LEU A 1 90 ? -14.305 5.512 -5.452 1.00 96.38 90 LEU A O 1
ATOM 691 N N . ASP A 1 91 ? -15.523 5.296 -7.334 1.00 96.75 91 ASP A N 1
ATOM 692 C CA . ASP A 1 91 ? -16.590 6.218 -6.944 1.00 96.75 91 ASP A CA 1
ATOM 693 C C . ASP A 1 91 ? -17.318 5.740 -5.680 1.00 96.75 91 ASP A C 1
ATOM 695 O O . ASP A 1 91 ? -17.518 6.529 -4.762 1.00 96.75 91 ASP A O 1
ATOM 699 N N . GLU A 1 92 ? -17.615 4.438 -5.571 1.00 96.94 92 GLU A N 1
ATOM 700 C CA . GLU A 1 92 ? -18.211 3.843 -4.360 1.00 96.94 92 GLU A CA 1
ATOM 701 C C . GLU A 1 92 ? -17.310 4.026 -3.130 1.00 96.94 92 GLU A C 1
ATOM 703 O O . GLU A 1 92 ? -17.778 4.324 -2.029 1.00 96.94 92 GLU A O 1
ATOM 708 N N . ILE A 1 93 ? -15.995 3.858 -3.303 1.00 96.88 93 ILE A N 1
ATOM 709 C CA . ILE A 1 93 ? -15.022 4.019 -2.216 1.00 96.88 93 ILE A CA 1
ATOM 710 C C . ILE A 1 93 ? -14.930 5.487 -1.789 1.00 96.88 93 ILE A C 1
ATOM 712 O O . ILE A 1 93 ? -14.847 5.768 -0.593 1.00 96.88 93 ILE A O 1
ATOM 716 N N . LEU A 1 94 ? -14.945 6.422 -2.740 1.00 96.94 94 LEU A N 1
ATOM 717 C CA . LEU A 1 94 ? -14.900 7.857 -2.457 1.00 96.94 94 LEU A CA 1
ATOM 718 C C . LEU A 1 94 ? -16.215 8.369 -1.855 1.00 96.94 94 LEU A C 1
ATOM 720 O O . LEU A 1 94 ? -16.183 9.259 -1.009 1.00 96.94 94 LEU A O 1
ATOM 724 N N . GLU A 1 95 ? -17.354 7.777 -2.216 1.00 96.75 95 GLU A N 1
ATOM 725 C CA . GLU A 1 95 ? -18.642 8.048 -1.574 1.00 96.75 95 GLU A CA 1
ATOM 726 C C . GLU A 1 95 ? -18.642 7.578 -0.111 1.00 96.75 95 GLU A C 1
ATOM 728 O O . GLU A 1 95 ? -19.052 8.320 0.785 1.00 96.75 95 GLU A O 1
ATOM 733 N N . ALA A 1 96 ? -18.110 6.381 0.157 1.00 95.75 96 ALA A N 1
ATOM 734 C CA . ALA A 1 96 ? -17.961 5.865 1.518 1.00 95.75 96 ALA A CA 1
ATOM 735 C C . ALA A 1 96 ? -16.934 6.662 2.345 1.00 95.75 96 ALA A C 1
ATOM 737 O O . ALA A 1 96 ? -17.092 6.823 3.559 1.00 95.75 96 ALA A O 1
ATOM 738 N N . TYR A 1 97 ? -15.889 7.180 1.694 1.00 96.12 97 TYR A N 1
ATOM 739 C CA . TYR A 1 97 ? -14.791 7.907 2.326 1.00 96.12 97 TYR A CA 1
ATOM 740 C C . TYR A 1 97 ? -14.493 9.254 1.638 1.00 96.12 97 TYR A C 1
ATOM 742 O O . TYR A 1 97 ? -13.437 9.406 1.018 1.00 96.12 97 TYR A O 1
ATOM 750 N N . PRO A 1 98 ? -15.330 10.292 1.841 1.00 95.19 98 PRO A N 1
ATOM 751 C CA . PRO A 1 98 ? -15.204 11.571 1.124 1.00 95.19 98 PRO A CA 1
ATOM 752 C C . PRO A 1 98 ? -13.926 12.371 1.421 1.00 95.19 98 PRO A C 1
ATOM 754 O O . PRO A 1 98 ? -13.614 13.338 0.735 1.00 95.19 98 PRO A O 1
ATOM 757 N N . ALA A 1 99 ? -13.191 12.005 2.476 1.00 94.12 99 ALA A N 1
ATOM 758 C CA . ALA A 1 99 ? -11.906 12.614 2.830 1.00 94.12 99 ALA A CA 1
ATOM 759 C C . ALA A 1 99 ? -10.719 12.050 2.020 1.00 94.12 99 ALA A C 1
ATOM 761 O O . ALA A 1 99 ? -9.579 12.504 2.187 1.00 94.12 99 ALA A O 1
ATOM 762 N N . LEU A 1 100 ? -10.960 11.022 1.205 1.00 96.19 100 LEU A N 1
ATOM 763 C CA . LEU A 1 100 ? -9.958 10.407 0.349 1.00 96.19 100 LEU A CA 1
ATOM 764 C C . LEU A 1 100 ? -10.022 10.976 -1.064 1.00 96.19 100 LEU A C 1
ATOM 766 O O . LEU A 1 100 ? -11.017 11.545 -1.498 1.00 96.19 100 LEU A O 1
ATOM 770 N N . ASP A 1 101 ? -8.917 10.798 -1.769 1.00 96.31 101 ASP A N 1
ATOM 771 C CA . ASP A 1 101 ? -8.807 11.027 -3.198 1.00 96.31 101 ASP A CA 1
ATOM 772 C C . ASP A 1 101 ? -8.359 9.719 -3.866 1.00 96.31 101 ASP A C 1
ATOM 774 O O . ASP A 1 101 ? -7.924 8.771 -3.199 1.00 96.31 101 ASP A O 1
ATOM 778 N N . GLU A 1 102 ? -8.453 9.665 -5.192 1.00 96.62 102 GLU A N 1
ATOM 779 C CA . GLU A 1 102 ? -8.066 8.492 -5.979 1.00 96.62 102 GLU A CA 1
ATOM 780 C C . GLU A 1 102 ? -6.639 8.020 -5.686 1.00 96.62 102 GLU A C 1
ATOM 782 O O . GLU A 1 102 ? -6.372 6.824 -5.525 1.00 96.62 102 GLU A O 1
ATOM 787 N N . ARG A 1 103 ? -5.710 8.970 -5.548 1.00 96.81 103 ARG A N 1
ATOM 788 C CA . ARG A 1 103 ? -4.305 8.671 -5.284 1.00 96.81 103 ARG A CA 1
ATOM 789 C C . ARG A 1 103 ? -4.140 7.993 -3.927 1.00 96.81 103 ARG A C 1
ATOM 791 O O . ARG A 1 103 ? -3.389 7.025 -3.823 1.00 96.81 103 ARG A O 1
ATOM 798 N N . ARG A 1 104 ? -4.832 8.461 -2.891 1.00 97.25 104 ARG A N 1
ATOM 799 C CA . ARG A 1 104 ? -4.804 7.880 -1.543 1.00 97.25 104 ARG A CA 1
ATOM 800 C C . ARG A 1 104 ? -5.388 6.474 -1.523 1.00 97.25 104 ARG A C 1
ATOM 802 O O . ARG A 1 104 ? -4.823 5.619 -0.848 1.00 97.25 104 ARG A O 1
ATOM 809 N N . VAL A 1 105 ? -6.448 6.213 -2.290 1.00 97.62 105 VAL A N 1
ATOM 810 C CA . VAL A 1 105 ? -7.018 4.863 -2.446 1.00 97.62 105 VAL A CA 1
ATOM 811 C C . VAL A 1 105 ? -5.995 3.916 -3.085 1.00 97.62 105 VAL A C 1
ATOM 813 O O . VAL A 1 105 ? -5.719 2.841 -2.546 1.00 97.62 105 VAL A O 1
ATOM 816 N N . GLY A 1 106 ? -5.355 4.338 -4.180 1.00 96.62 106 GLY A N 1
ATOM 817 C CA . GLY A 1 106 ? -4.307 3.550 -4.834 1.00 96.62 106 GLY A CA 1
ATOM 818 C C . GLY A 1 106 ? -3.105 3.279 -3.921 1.00 96.62 106 GLY A C 1
ATOM 819 O O . GLY A 1 106 ? -2.637 2.144 -3.811 1.00 96.62 106 GLY A O 1
ATOM 820 N N . LEU A 1 107 ? -2.631 4.302 -3.205 1.00 97.69 107 LEU A N 1
ATOM 821 C CA . LEU A 1 107 ? -1.521 4.174 -2.259 1.00 97.69 107 LEU A CA 1
ATOM 822 C C . LEU A 1 107 ? -1.873 3.298 -1.049 1.00 97.69 107 LEU A C 1
ATOM 824 O O . LEU A 1 107 ? -1.014 2.550 -0.581 1.00 97.69 107 LEU A O 1
ATOM 828 N N . ALA A 1 108 ? -3.121 3.325 -0.572 1.00 97.38 108 ALA A N 1
ATOM 829 C CA . ALA A 1 108 ? -3.580 2.444 0.499 1.00 97.38 108 ALA A CA 1
ATOM 830 C C . ALA A 1 108 ? -3.455 0.965 0.103 1.00 97.38 108 ALA A C 1
ATOM 832 O O . ALA A 1 108 ? -2.934 0.157 0.877 1.00 97.38 108 ALA A O 1
ATOM 833 N N . LYS A 1 109 ? -3.831 0.619 -1.137 1.00 97.06 109 LYS A N 1
ATOM 834 C CA . LYS A 1 109 ? -3.622 -0.728 -1.685 1.00 97.06 109 LYS A CA 1
ATOM 835 C C . LYS A 1 109 ? -2.137 -1.099 -1.730 1.00 97.06 109 LYS A C 1
ATOM 837 O O . LYS A 1 109 ? -1.765 -2.164 -1.245 1.00 97.06 109 LYS A O 1
ATOM 842 N N . VAL A 1 110 ? -1.280 -0.220 -2.261 1.00 97.50 110 VAL A N 1
ATOM 843 C CA . VAL A 1 110 ? 0.178 -0.457 -2.320 1.00 97.50 110 VAL A CA 1
ATOM 844 C C . VAL A 1 110 ? 0.757 -0.696 -0.922 1.00 97.50 110 VAL A C 1
ATOM 846 O O . VAL A 1 110 ? 1.569 -1.604 -0.733 1.00 97.50 110 VAL A O 1
ATOM 849 N N . TYR A 1 111 ? 0.327 0.087 0.071 1.00 97.50 111 TYR A N 1
ATOM 850 C CA . TYR A 1 111 ? 0.754 -0.097 1.454 1.00 97.50 111 TYR A CA 1
ATOM 851 C C . TYR A 1 111 ? 0.340 -1.467 1.998 1.00 97.50 111 TYR A C 1
ATOM 853 O O . TYR A 1 111 ? 1.173 -2.152 2.596 1.00 97.50 111 TYR A O 1
ATOM 861 N N . ALA A 1 112 ? -0.920 -1.863 1.799 1.00 96.56 112 ALA A N 1
ATOM 862 C CA . ALA A 1 112 ? -1.458 -3.120 2.307 1.00 96.56 112 ALA A CA 1
ATOM 863 C C . ALA A 1 112 ? -0.774 -4.342 1.675 1.00 96.56 112 ALA A C 1
ATOM 865 O O . ALA A 1 112 ? -0.397 -5.266 2.396 1.00 96.56 112 ALA A O 1
ATOM 866 N N . ASP A 1 113 ? -0.533 -4.309 0.361 1.00 95.44 1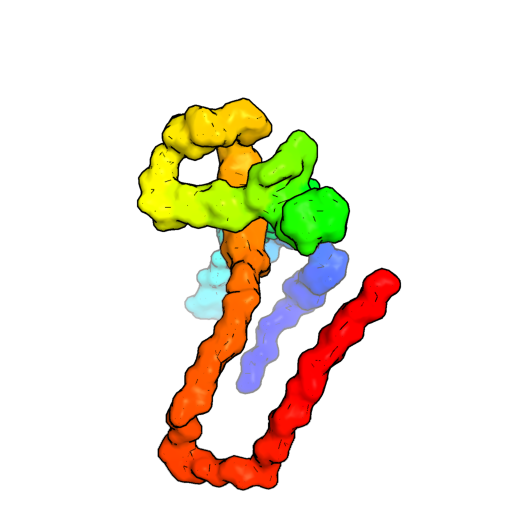13 ASP A N 1
ATOM 867 C CA . ASP A 1 113 ? 0.179 -5.368 -0.364 1.00 95.44 113 ASP A CA 1
ATOM 868 C C . ASP A 1 113 ? 1.618 -5.541 0.170 1.00 95.44 113 ASP A C 1
ATOM 870 O O . ASP A 1 113 ? 2.111 -6.660 0.322 1.00 95.44 113 ASP A O 1
ATOM 874 N N . ALA A 1 114 ? 2.292 -4.435 0.511 1.00 95.56 114 ALA A N 1
ATOM 875 C CA . ALA A 1 114 ? 3.646 -4.454 1.066 1.00 95.56 114 ALA A CA 1
ATOM 876 C C . ALA A 1 114 ? 3.709 -4.780 2.571 1.00 95.56 114 ALA A C 1
ATOM 878 O O . ALA A 1 114 ? 4.756 -5.207 3.064 1.00 95.56 114 ALA A O 1
ATOM 879 N N . ASN A 1 115 ? 2.615 -4.572 3.308 1.00 95.00 115 ASN A N 1
ATOM 880 C CA . ASN A 1 115 ? 2.524 -4.771 4.755 1.00 95.00 115 ASN A CA 1
ATOM 881 C C . ASN A 1 115 ? 1.293 -5.623 5.105 1.00 95.00 115 ASN A C 1
ATOM 883 O O . ASN A 1 115 ? 0.383 -5.140 5.774 1.00 95.00 115 ASN A O 1
ATOM 887 N N . PRO A 1 116 ? 1.234 -6.897 4.681 1.00 92.62 116 PRO A N 1
ATOM 888 C CA . PRO A 1 116 ? 0.062 -7.725 4.926 1.00 92.62 116 PRO A CA 1
ATOM 889 C C . PRO A 1 116 ? -0.176 -7.913 6.428 1.00 92.62 116 PRO A C 1
ATOM 891 O O . PRO A 1 116 ? 0.758 -8.165 7.203 1.00 92.62 116 PRO A O 1
ATOM 894 N N . LEU A 1 117 ? -1.445 -7.831 6.840 1.00 87.50 117 LEU A N 1
ATOM 895 C CA . LEU A 1 117 ? -1.843 -8.061 8.225 1.00 87.50 117 LEU A CA 1
ATOM 896 C C . LEU A 1 117 ? -1.389 -9.450 8.678 1.00 87.50 117 LEU A C 1
ATOM 898 O O . LEU A 1 117 ? -1.767 -10.484 8.122 1.00 87.50 117 LEU A O 1
ATOM 902 N N . ARG A 1 118 ? -0.579 -9.479 9.738 1.00 79.62 118 ARG A N 1
ATOM 903 C CA . ARG A 1 118 ? -0.168 -10.727 10.377 1.00 79.62 118 ARG A CA 1
ATOM 904 C C . ARG A 1 118 ? -1.333 -11.247 11.208 1.00 79.62 118 ARG A C 1
ATOM 906 O O . ARG A 1 118 ? -1.533 -10.830 12.346 1.00 79.62 118 ARG A O 1
ATOM 913 N N . GLY A 1 119 ? -2.107 -12.152 10.618 1.00 79.38 119 GLY A N 1
ATOM 914 C CA . GLY A 1 119 ? -3.153 -12.876 11.330 1.00 79.38 119 GLY A CA 1
ATOM 915 C C . GLY A 1 119 ? -2.597 -13.701 12.494 1.00 79.38 119 GLY A C 1
ATOM 916 O O . GLY A 1 119 ? -1.387 -13.915 12.631 1.00 79.38 119 GLY A O 1
ATOM 917 N N . ARG A 1 120 ? -3.504 -14.210 13.334 1.00 78.44 120 ARG A N 1
ATOM 918 C CA . ARG A 1 120 ? -3.154 -15.218 14.341 1.00 78.44 120 ARG A CA 1
ATOM 919 C C . ARG A 1 120 ? -2.421 -16.368 13.633 1.00 78.44 120 ARG A C 1
ATOM 921 O O . ARG A 1 120 ? -2.967 -16.873 12.651 1.00 78.44 120 ARG A O 1
ATOM 928 N N . PRO A 1 121 ? -1.235 -16.803 14.111 1.00 78.12 121 PRO A N 1
ATOM 929 C CA . PRO A 1 121 ? -0.575 -17.984 13.570 1.00 78.12 121 PRO A CA 1
ATOM 930 C C . PRO A 1 121 ? -1.584 -19.122 13.474 1.00 78.12 121 PRO A C 1
ATOM 932 O O . PRO A 1 121 ? -2.273 -19.416 14.458 1.00 78.12 121 PRO A O 1
ATOM 935 N N . LYS A 1 122 ? -1.720 -19.708 12.281 1.00 73.19 122 LYS A N 1
ATOM 936 C CA . LYS A 1 122 ? -2.658 -20.807 12.080 1.00 73.19 122 LYS A CA 1
ATOM 937 C C . LYS A 1 122 ? -2.239 -21.935 13.030 1.00 73.19 122 LYS A C 1
ATOM 939 O O . LYS A 1 122 ? -1.061 -22.299 13.018 1.00 73.19 122 LYS A O 1
ATOM 944 N N . PRO A 1 123 ? -3.138 -22.441 13.892 1.00 71.50 123 PRO A N 1
ATOM 945 C CA . PRO A 1 123 ? -2.792 -23.552 14.761 1.00 71.50 123 PRO A CA 1
ATOM 946 C C . PRO A 1 123 ? -2.369 -24.732 13.885 1.00 71.50 123 PRO A C 1
ATOM 948 O O . PRO A 1 123 ? -3.067 -25.100 12.939 1.00 71.50 123 PRO A O 1
ATOM 951 N N . VAL A 1 124 ? -1.192 -25.280 14.174 1.00 74.12 124 VAL A N 1
ATOM 952 C CA . VAL A 1 124 ? -0.711 -26.504 13.540 1.00 74.12 124 VAL A CA 1
ATOM 953 C C . VAL A 1 124 ? -1.416 -27.649 14.259 1.00 74.12 124 VAL A C 1
ATOM 955 O O . VAL A 1 124 ? -0.990 -28.051 15.336 1.00 74.12 124 VAL A O 1
ATOM 958 N N . ASN A 1 125 ? -2.554 -28.093 13.722 1.00 72.50 125 ASN A N 1
ATOM 959 C CA . ASN A 1 125 ? -3.317 -29.199 14.311 1.00 72.50 125 ASN A CA 1
ATOM 960 C C . ASN A 1 125 ? -2.665 -30.561 14.048 1.00 72.50 125 ASN A C 1
ATOM 962 O O . ASN A 1 125 ? -2.847 -31.480 14.839 1.00 72.50 125 ASN A O 1
ATOM 966 N N . GLU A 1 126 ? -1.897 -30.686 12.966 1.00 80.94 126 GLU A N 1
ATOM 967 C CA . GLU A 1 126 ? -1.233 -31.926 12.577 1.00 80.94 126 GLU A CA 1
ATOM 968 C C . GLU A 1 126 ? 0.231 -31.650 12.256 1.00 80.94 126 GLU A C 1
ATOM 970 O O . GLU A 1 126 ? 0.570 -30.721 11.517 1.00 80.94 126 GLU A O 1
ATOM 975 N N . LEU A 1 127 ? 1.104 -32.455 12.854 1.00 81.31 127 LEU A N 1
ATOM 976 C CA . LEU A 1 127 ? 2.524 -32.439 12.548 1.00 81.31 127 LEU A CA 1
ATOM 977 C C . LEU A 1 127 ? 2.764 -33.196 11.231 1.00 81.31 127 LEU A C 1
ATOM 979 O O . LEU A 1 127 ? 2.072 -34.182 10.969 1.00 81.31 127 LEU A O 1
ATOM 983 N N . PRO A 1 128 ? 3.749 -32.784 10.412 1.00 86.81 128 PRO A N 1
ATOM 984 C CA . PRO A 1 128 ? 4.132 -33.531 9.218 1.00 86.81 128 PRO A CA 1
ATOM 985 C C . PRO A 1 128 ? 4.440 -34.998 9.545 1.00 86.81 128 PRO A C 1
ATOM 987 O O . PRO A 1 128 ? 5.006 -35.299 10.598 1.00 86.81 128 PRO A O 1
ATOM 990 N N . THR A 1 129 ? 4.101 -35.916 8.639 1.00 87.31 129 THR A N 1
ATOM 991 C CA . THR A 1 129 ? 4.351 -37.353 8.819 1.00 87.31 129 THR A CA 1
ATOM 992 C C . THR A 1 129 ? 5.830 -37.616 9.128 1.00 87.31 129 THR A C 1
ATOM 994 O O . THR A 1 129 ? 6.709 -37.185 8.386 1.00 87.31 129 THR A O 1
ATOM 997 N N . GLY A 1 130 ? 6.107 -38.311 10.236 1.00 87.94 130 GLY A N 1
ATOM 998 C CA . GLY A 1 130 ? 7.471 -38.600 10.704 1.00 87.94 130 GLY A CA 1
ATOM 999 C C . GLY A 1 130 ? 8.097 -37.527 11.606 1.00 87.94 130 GLY A C 1
ATOM 1000 O O . GLY A 1 130 ? 9.210 -37.719 12.094 1.00 87.94 130 GLY A O 1
ATOM 1001 N N . ALA A 1 131 ? 7.408 -36.415 11.877 1.00 86.81 131 ALA A N 1
ATOM 1002 C CA . ALA A 1 131 ? 7.872 -35.430 12.847 1.00 86.81 131 ALA A CA 1
ATOM 1003 C C . ALA A 1 131 ? 7.738 -35.959 14.286 1.00 86.81 131 ALA A C 1
ATOM 1005 O O . ALA A 1 131 ? 6.708 -36.508 14.673 1.00 86.81 131 ALA A O 1
ATOM 1006 N N . THR A 1 132 ? 8.775 -35.745 15.098 1.00 87.81 132 THR A N 1
ATOM 1007 C CA . THR A 1 132 ? 8.772 -36.058 16.536 1.00 87.81 132 THR A CA 1
ATOM 1008 C C . THR A 1 132 ? 8.808 -34.755 17.330 1.00 87.81 132 THR A C 1
ATOM 1010 O O . THR A 1 132 ? 9.619 -33.874 17.040 1.00 87.81 132 THR A O 1
ATOM 1013 N N . VAL A 1 133 ? 7.938 -34.609 18.332 1.00 86.69 133 VAL A N 1
ATOM 1014 C CA . VAL A 1 133 ? 7.947 -33.433 19.215 1.00 86.69 133 VAL A CA 1
ATOM 1015 C C . VAL A 1 133 ? 9.171 -33.503 20.125 1.00 86.69 133 VAL A C 1
ATOM 1017 O O . VAL A 1 133 ? 9.265 -34.390 20.966 1.00 86.69 133 VAL A O 1
ATOM 1020 N N . ILE A 1 134 ? 10.104 -32.558 19.967 1.00 90.69 134 ILE A N 1
ATOM 1021 C CA . ILE A 1 134 ? 11.303 -32.464 20.819 1.00 90.69 134 ILE A CA 1
ATOM 1022 C C . ILE A 1 134 ? 10.961 -31.779 22.148 1.00 90.69 134 ILE A C 1
ATOM 1024 O O . ILE A 1 134 ? 11.408 -32.203 23.207 1.00 90.69 134 ILE A O 1
ATOM 1028 N N . THR A 1 135 ? 10.181 -30.697 22.096 1.00 86.44 135 THR A N 1
ATOM 1029 C CA . THR A 1 135 ? 9.796 -29.899 23.269 1.00 86.44 135 THR A CA 1
ATOM 1030 C C . THR A 1 135 ? 8.430 -29.253 23.061 1.00 86.44 135 THR A C 1
ATOM 1032 O O . THR A 1 135 ? 8.160 -28.683 22.006 1.00 86.44 135 THR A O 1
ATOM 1035 N N . ASP A 1 136 ? 7.591 -29.304 24.094 1.00 84.25 136 ASP A N 1
ATOM 1036 C CA . ASP A 1 136 ? 6.368 -28.511 24.215 1.00 84.25 136 ASP A CA 1
ATOM 1037 C C . ASP A 1 136 ? 6.540 -27.538 25.386 1.00 84.25 136 ASP A C 1
ATOM 1039 O O . ASP A 1 136 ? 7.036 -27.904 26.456 1.00 84.25 136 ASP A O 1
ATOM 1043 N N . ARG A 1 137 ? 6.172 -26.272 25.182 1.00 85.81 137 ARG A N 1
ATOM 1044 C CA . ARG A 1 137 ? 6.158 -25.266 26.244 1.00 85.81 137 ARG A CA 1
ATOM 1045 C C . ARG A 1 137 ? 4.923 -24.392 26.108 1.00 85.81 137 ARG A C 1
ATOM 1047 O O . ARG A 1 137 ? 4.692 -23.768 25.075 1.00 85.81 137 ARG A O 1
ATOM 1054 N N . ARG A 1 138 ? 4.226 -24.194 27.228 1.00 84.44 138 ARG A N 1
ATOM 1055 C CA . ARG A 1 138 ? 3.253 -23.106 27.375 1.00 84.44 138 ARG A CA 1
ATOM 1056 C C . ARG A 1 138 ? 3.973 -21.793 27.662 1.00 84.44 138 ARG A C 1
ATOM 1058 O O . ARG A 1 138 ? 4.658 -21.660 28.673 1.00 84.44 138 ARG 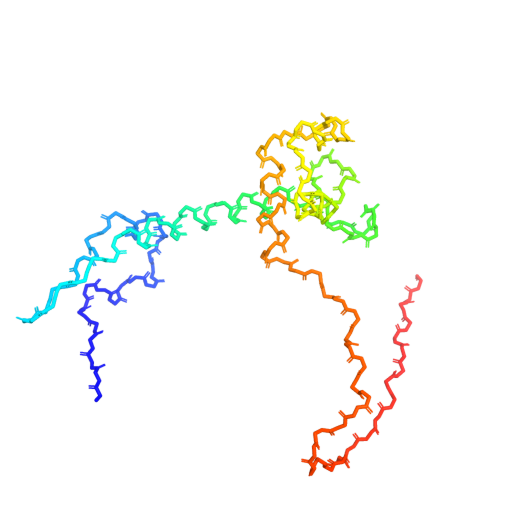A O 1
ATOM 1065 N N . VAL A 1 139 ? 3.805 -20.813 26.776 1.00 82.88 139 VAL A N 1
ATOM 1066 C CA . VAL A 1 139 ? 4.311 -19.451 26.984 1.00 82.88 139 VAL A CA 1
ATOM 1067 C C . VAL A 1 139 ? 3.251 -18.658 27.757 1.00 82.88 139 VAL A C 1
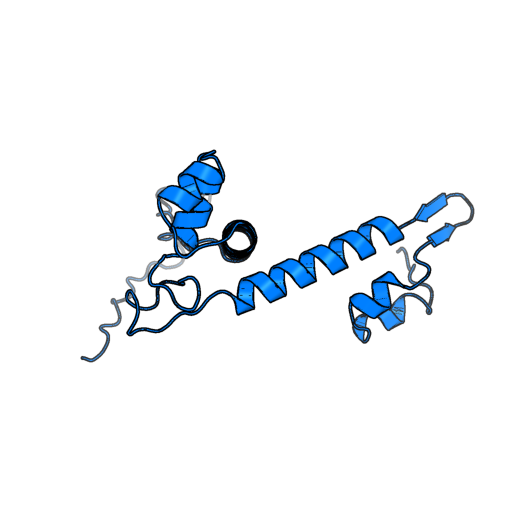ATOM 1069 O O . VAL A 1 139 ? 2.156 -18.448 27.226 1.00 82.88 139 VAL A O 1
ATOM 1072 N N . PRO A 1 140 ? 3.523 -18.221 29.002 1.00 84.62 140 PRO A N 1
ATOM 1073 C CA . PRO A 1 140 ? 2.582 -17.389 29.737 1.00 84.62 140 PRO A CA 1
ATOM 1074 C C . PRO A 1 140 ? 2.388 -16.064 28.996 1.00 84.62 140 PRO A C 1
ATOM 1076 O O . PRO A 1 140 ? 3.344 -15.435 28.536 1.00 84.62 140 PRO A O 1
ATOM 1079 N N . ARG A 1 141 ? 1.132 -15.632 28.859 1.00 74.38 141 ARG A N 1
ATOM 1080 C CA . ARG A 1 141 ? 0.804 -14.372 28.187 1.00 74.38 141 ARG A CA 1
ATOM 1081 C C . ARG A 1 141 ? 1.392 -13.220 29.005 1.00 74.38 141 ARG A C 1
ATOM 1083 O O . ARG A 1 141 ? 1.001 -13.018 30.154 1.00 74.38 141 ARG A O 1
ATOM 1090 N N . ARG A 1 142 ? 2.320 -12.459 28.421 1.00 75.88 142 ARG A N 1
ATOM 1091 C CA . ARG A 1 142 ? 2.878 -11.259 29.057 1.00 75.88 142 ARG A CA 1
ATOM 1092 C C . ARG A 1 142 ? 1.743 -10.246 29.243 1.00 75.88 142 ARG A C 1
ATOM 1094 O O . ARG A 1 142 ? 1.220 -9.730 28.257 1.00 75.88 142 ARG A O 1
ATOM 1101 N N . ARG A 1 143 ? 1.324 -9.992 30.487 1.00 64.56 143 ARG A N 1
ATOM 1102 C CA . ARG A 1 143 ? 0.406 -8.885 30.801 1.00 64.56 143 ARG A CA 1
ATOM 1103 C C . ARG A 1 143 ? 1.155 -7.572 30.546 1.00 64.56 143 ARG A C 1
ATOM 1105 O O . ARG A 1 143 ? 2.278 -7.421 31.023 1.00 64.56 143 ARG A O 1
ATOM 1112 N N . LYS A 1 144 ? 0.572 -6.655 29.766 1.00 58.22 144 LYS A N 1
ATOM 1113 C CA . LYS A 1 144 ? 1.055 -5.266 29.716 1.00 58.22 144 LYS A CA 1
ATOM 1114 C C . LYS A 1 144 ? 0.759 -4.631 31.080 1.00 58.22 144 LYS A C 1
ATOM 1116 O O . LYS A 1 144 ? -0.334 -4.839 31.604 1.00 58.22 144 LYS A O 1
ATOM 1121 N N . ALA A 1 145 ? 1.744 -3.946 31.661 1.00 55.25 145 ALA A N 1
ATOM 1122 C CA . ALA A 1 145 ? 1.514 -3.096 32.824 1.00 55.25 145 ALA A CA 1
ATOM 1123 C C . ALA A 1 145 ? 0.559 -1.965 32.414 1.00 55.25 145 ALA A C 1
ATOM 1125 O O . ALA A 1 145 ? 0.661 -1.480 31.284 1.00 55.25 145 ALA A O 1
ATOM 1126 N N . VAL A 1 146 ? -0.394 -1.672 33.301 1.00 55.84 146 VAL A N 1
ATOM 1127 C CA . VAL A 1 146 ? -1.366 -0.575 33.182 1.00 55.84 146 VAL A CA 1
ATOM 1128 C C . VAL A 1 146 ? -0.634 0.757 33.222 1.00 55.84 146 VAL A C 1
ATOM 1130 O O . VAL A 1 146 ? 0.319 0.850 34.029 1.00 55.84 146 VAL A O 1
#

Mean predicted aligned error: 9.93 Å

InterPro domains:
  IPR007367 VapB45-like, C-terminal [PF04255] (58-112)
  IPR009057 Homedomain-like superfamily [SSF46689] (25-120)
  IPR036388 Winged helix-like DNA-binding domain superfamily [G3DSA:1.10.10.10] (57-120)

Organism: NCBI:txid574561

Secondary structure (DSSP, 8-state):
------TTTGGGGGS-HHHHHTS--EEEETTEEEE-HHHHHHHHHHHHHHHHHHHTEE--TTTGGG--EETTS--BHHHHHHHHHTT--HHHHHHH-TT--HHHHHHHHHHHHHS---PPPPP--SPPTT------------PPP-